Protein AF-A0A0P6WVR8-F1 (afdb_monomer)

Structure (mmCIF, N/CA/C/O backbone):
data_AF-A0A0P6WVR8-F1
#
_entry.id   AF-A0A0P6WVR8-F1
#
loop_
_atom_site.group_PDB
_atom_site.id
_atom_site.type_symbol
_atom_site.label_atom_id
_atom_site.label_alt_id
_atom_site.label_comp_id
_atom_site.label_asym_id
_atom_site.label_entity_id
_atom_site.label_seq_id
_atom_site.pdbx_PDB_ins_code
_atom_site.Cartn_x
_atom_site.Cartn_y
_atom_site.Cartn_z
_atom_site.occupancy
_atom_site.B_iso_or_equiv
_atom_site.auth_seq_id
_atom_site.auth_comp_id
_atom_site.auth_asym_id
_atom_site.auth_atom_id
_atom_site.pdbx_PDB_model_num
ATOM 1 N N . MET A 1 1 ? 15.861 19.101 -26.446 1.00 66.50 1 MET A N 1
ATOM 2 C CA . MET A 1 1 ? 14.927 17.977 -26.201 1.00 66.50 1 MET A CA 1
ATOM 3 C C . MET A 1 1 ? 15.632 16.619 -26.106 1.00 66.50 1 MET A C 1
ATOM 5 O O . MET A 1 1 ? 15.321 15.884 -25.184 1.00 66.50 1 MET A O 1
ATOM 9 N N . LYS A 1 2 ? 16.684 16.350 -26.899 1.00 83.25 2 LYS A N 1
ATOM 10 C CA . LYS A 1 2 ? 17.507 15.113 -26.865 1.00 83.25 2 LYS A CA 1
ATOM 11 C C . LYS A 1 2 ? 17.918 14.560 -25.482 1.00 83.25 2 LYS A C 1
ATOM 13 O O . LYS A 1 2 ? 17.976 13.354 -25.293 1.00 83.25 2 LYS A O 1
ATOM 18 N N . LYS A 1 3 ? 18.203 15.416 -24.489 1.00 87.25 3 LYS A N 1
ATOM 19 C CA . LYS A 1 3 ? 18.540 14.962 -23.120 1.00 87.25 3 LYS A CA 1
ATOM 20 C C . LYS A 1 3 ? 17.350 14.319 -22.396 1.00 87.25 3 LYS A C 1
ATOM 22 O O . LYS A 1 3 ? 17.535 13.345 -21.679 1.00 87.25 3 LYS A O 1
ATOM 27 N N . ILE A 1 4 ? 16.151 14.866 -22.593 1.00 95.12 4 ILE A N 1
ATOM 28 C CA . ILE A 1 4 ? 14.911 14.347 -22.005 1.00 95.12 4 ILE A CA 1
ATOM 29 C C . ILE A 1 4 ? 14.517 13.043 -22.707 1.00 95.12 4 ILE A C 1
ATOM 31 O O . ILE A 1 4 ? 14.154 12.089 -22.035 1.00 95.12 4 ILE A O 1
ATOM 35 N N . GLU A 1 5 ? 14.677 12.963 -24.029 1.00 92.75 5 GLU A N 1
ATOM 36 C CA . GLU A 1 5 ? 14.462 11.724 -24.797 1.00 92.75 5 GLU A CA 1
ATOM 37 C C . GLU A 1 5 ? 15.370 10.588 -24.309 1.00 92.75 5 GLU A C 1
ATOM 39 O O . GLU A 1 5 ? 14.885 9.504 -23.994 1.00 92.75 5 GLU A O 1
ATOM 44 N N . ASN A 1 6 ? 16.670 10.854 -24.146 1.00 95.12 6 ASN A N 1
ATOM 45 C CA . ASN A 1 6 ? 17.611 9.863 -23.622 1.00 95.12 6 ASN A CA 1
ATOM 46 C C . ASN A 1 6 ? 17.285 9.452 -22.177 1.00 95.12 6 ASN A C 1
ATOM 48 O O . ASN A 1 6 ? 17.465 8.291 -21.816 1.00 95.12 6 ASN A O 1
ATOM 52 N N . PHE A 1 7 ? 16.792 10.383 -21.354 1.00 96.12 7 PHE A N 1
ATOM 53 C CA . PHE A 1 7 ? 16.348 10.080 -19.994 1.00 96.12 7 PHE A CA 1
ATOM 54 C C . PHE A 1 7 ? 15.107 9.182 -19.988 1.00 96.12 7 PHE A C 1
ATOM 56 O O . P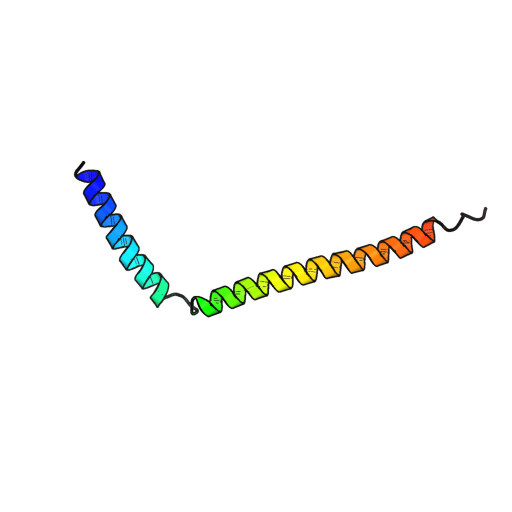HE A 1 7 ? 15.094 8.181 -19.281 1.00 96.12 7 PHE A O 1
ATOM 63 N N . ILE A 1 8 ? 14.091 9.498 -20.797 1.00 97.06 8 ILE A N 1
ATOM 64 C CA . ILE A 1 8 ? 12.875 8.682 -20.918 1.00 97.06 8 ILE A CA 1
ATOM 65 C C . ILE A 1 8 ? 13.230 7.284 -21.427 1.00 97.06 8 ILE A C 1
ATOM 67 O O . ILE A 1 8 ? 12.761 6.296 -20.869 1.00 97.06 8 ILE A O 1
ATOM 71 N N . PHE A 1 9 ? 14.107 7.185 -22.426 1.00 96.81 9 PHE A N 1
ATOM 72 C CA . PHE A 1 9 ? 14.576 5.901 -22.941 1.00 96.81 9 PHE A CA 1
ATOM 73 C C . PHE A 1 9 ? 15.306 5.080 -21.867 1.00 96.81 9 PHE A C 1
ATOM 75 O O . PHE A 1 9 ? 15.019 3.897 -21.684 1.00 96.81 9 PHE A O 1
ATOM 82 N N . GLY A 1 10 ? 16.193 5.720 -21.100 1.00 96.44 10 GLY A N 1
ATOM 83 C CA . GLY A 1 10 ? 16.863 5.093 -19.961 1.00 96.44 10 GLY A CA 1
ATOM 84 C C . GLY A 1 10 ? 15.889 4.652 -18.865 1.00 96.44 10 GLY A C 1
ATOM 85 O O . GLY A 1 10 ? 16.008 3.541 -18.355 1.00 96.44 10 GLY A O 1
ATOM 86 N N . ALA A 1 11 ? 14.889 5.474 -18.542 1.00 97.38 11 ALA A N 1
ATOM 87 C CA . ALA A 1 11 ? 13.855 5.153 -17.562 1.00 97.38 11 ALA A CA 1
ATOM 88 C C . ALA A 1 11 ? 12.967 3.986 -18.021 1.00 97.38 11 ALA A C 1
ATOM 90 O O . ALA A 1 11 ? 12.628 3.127 -17.212 1.00 97.38 11 ALA A O 1
ATOM 91 N N . MET A 1 12 ? 12.636 3.906 -19.314 1.00 97.62 12 MET A N 1
ATOM 92 C CA . MET A 1 12 ? 11.888 2.780 -19.878 1.00 97.62 12 MET A CA 1
ATOM 93 C C . MET A 1 12 ? 12.688 1.477 -19.818 1.00 97.62 12 MET A C 1
ATOM 95 O O . MET A 1 12 ? 12.158 0.464 -19.368 1.00 97.62 12 MET A O 1
ATOM 99 N N . LEU A 1 13 ? 13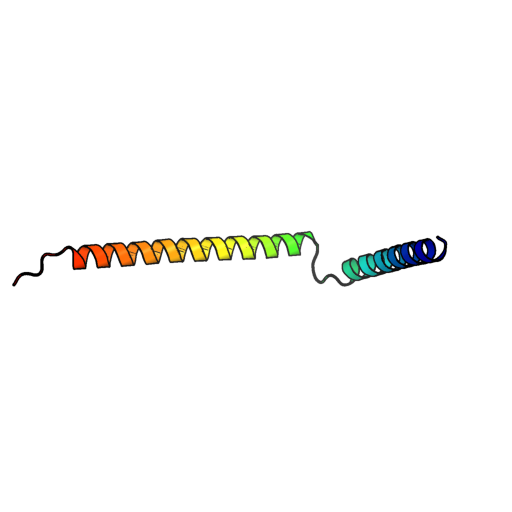.962 1.496 -20.225 1.00 97.38 13 LEU A N 1
ATOM 100 C CA . LEU A 1 13 ? 14.839 0.321 -20.149 1.00 97.38 13 LEU A CA 1
ATOM 101 C C . LEU A 1 13 ? 15.063 -0.129 -18.704 1.00 97.38 13 LEU A C 1
ATOM 103 O O . LEU A 1 13 ? 14.922 -1.311 -18.394 1.00 97.38 13 LEU A O 1
ATOM 107 N N . GLY A 1 14 ? 15.365 0.815 -17.812 1.00 96.44 14 GLY A N 1
ATOM 108 C CA . GLY A 1 14 ? 15.521 0.545 -16.386 1.00 96.44 14 GLY A CA 1
ATOM 109 C C . GLY A 1 14 ? 14.234 0.012 -15.757 1.00 96.44 14 GLY A C 1
ATOM 110 O O . GLY A 1 14 ? 14.284 -0.942 -14.988 1.00 96.44 14 GLY A O 1
ATOM 111 N N . GLY A 1 15 ? 13.079 0.567 -16.131 1.00 96.50 15 GLY A N 1
ATOM 112 C CA . GLY A 1 15 ? 11.767 0.108 -15.683 1.00 96.50 15 GLY A CA 1
ATOM 113 C C . GLY A 1 15 ? 11.429 -1.301 -16.168 1.00 96.50 15 GLY A C 1
ATOM 114 O O . GLY A 1 15 ? 10.942 -2.105 -15.381 1.00 96.50 15 GLY A O 1
ATOM 115 N N . LEU A 1 16 ? 11.740 -1.636 -17.423 1.00 96.88 16 LEU A N 1
ATOM 116 C CA . LEU A 1 16 ? 11.551 -2.982 -17.977 1.00 96.88 16 LEU A CA 1
ATOM 117 C C . LEU A 1 16 ? 12.415 -4.021 -17.258 1.00 96.88 16 LEU A C 1
ATOM 119 O O . LEU A 1 16 ? 11.902 -5.050 -16.820 1.00 96.88 16 LEU A O 1
ATOM 123 N N . ILE A 1 17 ? 13.712 -3.742 -17.101 1.00 96.00 17 ILE A N 1
ATOM 124 C CA . ILE A 1 17 ? 14.640 -4.640 -16.401 1.00 96.00 17 ILE A CA 1
ATOM 125 C C . ILE A 1 17 ? 14.242 -4.760 -14.926 1.00 96.00 17 ILE A C 1
ATOM 127 O O . ILE A 1 17 ? 14.170 -5.866 -14.395 1.00 96.00 17 ILE A O 1
ATOM 131 N N . GLY A 1 18 ? 13.924 -3.639 -14.276 1.00 92.62 18 GLY A N 1
ATOM 132 C CA . GLY A 1 18 ? 13.482 -3.599 -12.885 1.00 92.62 18 GLY A CA 1
ATOM 133 C C . GLY A 1 18 ? 12.181 -4.365 -12.655 1.00 92.62 18 GLY A C 1
ATOM 134 O O . GLY A 1 18 ? 12.096 -5.131 -11.701 1.00 92.62 18 GLY A O 1
ATOM 135 N N . ALA A 1 19 ? 11.197 -4.235 -13.548 1.00 90.06 19 ALA A N 1
ATOM 136 C CA . ALA A 1 19 ? 9.955 -5.001 -13.490 1.00 90.06 19 ALA A CA 1
ATOM 137 C C . ALA A 1 19 ? 10.199 -6.500 -13.715 1.00 90.06 19 ALA A C 1
ATOM 139 O O . ALA A 1 19 ? 9.635 -7.324 -12.998 1.00 90.06 19 ALA A O 1
ATOM 140 N N . GLY A 1 20 ? 11.069 -6.863 -14.662 1.00 89.19 20 GLY A N 1
ATOM 141 C CA . GLY A 1 20 ? 11.458 -8.254 -14.897 1.00 89.19 20 GLY A CA 1
ATOM 142 C C . GLY A 1 20 ? 12.123 -8.886 -13.673 1.00 89.19 20 GLY A C 1
ATOM 143 O O . GLY A 1 20 ? 11.743 -9.979 -13.262 1.00 89.19 20 GLY A O 1
ATOM 144 N N . LEU A 1 21 ? 13.058 -8.170 -13.041 1.00 87.50 21 LEU A N 1
ATOM 145 C CA . LEU A 1 21 ? 13.684 -8.598 -11.790 1.00 87.50 21 LEU A CA 1
ATOM 146 C C . LEU A 1 21 ? 12.676 -8.661 -10.644 1.00 87.50 21 LEU A C 1
ATOM 148 O O . LEU A 1 21 ? 12.686 -9.631 -9.901 1.00 87.50 21 LEU A O 1
ATOM 152 N N . ALA A 1 22 ? 11.781 -7.681 -10.517 1.00 85.75 22 ALA A N 1
ATOM 153 C CA . ALA A 1 22 ? 10.738 -7.700 -9.499 1.00 85.75 22 ALA A CA 1
ATOM 154 C C . ALA A 1 22 ? 9.827 -8.923 -9.650 1.00 85.75 22 ALA A C 1
ATOM 156 O O . ALA A 1 22 ? 9.480 -9.528 -8.650 1.00 85.75 22 ALA A O 1
ATOM 157 N N . ILE A 1 23 ? 9.481 -9.327 -10.875 1.00 83.69 23 ILE A N 1
ATOM 158 C CA . ILE A 1 23 ? 8.684 -10.536 -11.127 1.00 83.69 23 ILE A CA 1
ATOM 159 C C . ILE A 1 23 ? 9.489 -11.810 -10.834 1.00 83.69 23 ILE A C 1
ATOM 161 O O . ILE A 1 23 ? 8.947 -12.741 -10.247 1.00 83.69 23 ILE A O 1
ATOM 165 N N . LEU A 1 24 ? 10.764 -11.862 -11.233 1.00 80.38 24 LEU A N 1
ATOM 166 C CA . LEU A 1 24 ? 11.614 -13.045 -11.058 1.00 80.38 24 LEU A CA 1
ATOM 167 C C . LEU A 1 24 ? 12.005 -13.281 -9.594 1.00 80.38 24 LEU A C 1
ATOM 169 O O . LEU A 1 24 ? 12.123 -14.422 -9.158 1.00 80.38 24 LEU A O 1
ATOM 173 N N . LEU A 1 25 ? 12.231 -12.194 -8.858 1.00 77.12 25 LEU A N 1
ATOM 174 C CA . LEU A 1 25 ? 12.663 -12.205 -7.466 1.00 77.12 25 LEU A CA 1
ATOM 175 C C . LEU A 1 25 ? 11.498 -12.039 -6.484 1.00 77.12 25 LEU A C 1
ATOM 177 O O . LEU A 1 25 ? 11.717 -12.177 -5.280 1.00 77.12 25 LEU A O 1
ATOM 181 N N . ALA A 1 26 ? 10.283 -11.727 -6.960 1.00 76.94 26 ALA A N 1
ATOM 182 C CA . ALA A 1 26 ? 9.107 -11.651 -6.103 1.00 76.94 26 ALA A CA 1
ATOM 183 C C . ALA A 1 26 ? 8.933 -12.998 -5.383 1.00 76.94 26 ALA A C 1
ATOM 185 O O . ALA A 1 26 ? 8.785 -14.030 -6.039 1.00 76.94 26 ALA A O 1
ATOM 186 N N . PRO A 1 27 ? 8.929 -13.003 -4.041 1.00 64.00 27 PRO A N 1
ATOM 187 C CA . PRO A 1 27 ? 8.910 -14.232 -3.253 1.00 64.00 27 PRO A CA 1
ATOM 188 C C . PRO A 1 27 ? 7.598 -15.017 -3.398 1.00 64.00 27 PRO A C 1
ATOM 190 O O . PRO A 1 27 ? 7.557 -16.202 -3.078 1.00 64.00 27 PRO A O 1
ATOM 193 N N . THR A 1 28 ? 6.521 -14.382 -3.878 1.00 67.81 28 THR A N 1
ATOM 194 C CA . THR A 1 28 ? 5.197 -14.994 -4.029 1.00 67.81 28 THR A CA 1
ATOM 195 C C . THR A 1 28 ? 4.499 -14.513 -5.303 1.00 67.81 28 THR A C 1
ATOM 197 O O . THR A 1 28 ? 4.773 -13.430 -5.826 1.00 67.81 28 THR A O 1
ATOM 200 N N . SER A 1 29 ? 3.572 -15.322 -5.830 1.00 73.88 29 SER A N 1
ATOM 201 C CA . SER A 1 29 ? 2.748 -14.902 -6.966 1.00 73.88 29 SER A CA 1
ATOM 202 C C . SER A 1 29 ? 1.936 -13.655 -6.594 1.00 73.88 29 SER A C 1
ATOM 204 O O . SER A 1 29 ? 1.450 -13.535 -5.470 1.00 73.88 29 SER A O 1
ATOM 206 N N . GLY A 1 30 ? 1.701 -12.745 -7.545 1.00 75.88 30 GLY A N 1
ATOM 207 C CA . GLY A 1 30 ? 0.882 -11.551 -7.290 1.00 75.88 30 GLY A CA 1
ATOM 208 C C . GLY A 1 30 ? -0.554 -11.856 -6.834 1.00 75.88 30 GLY A C 1
ATOM 209 O O . GLY A 1 30 ? -1.247 -10.956 -6.372 1.00 75.88 30 GLY A O 1
ATOM 210 N N . LYS A 1 31 ? -1.025 -13.103 -6.966 1.00 77.06 31 LYS A N 1
ATOM 211 C CA . LYS A 1 31 ? -2.275 -13.573 -6.358 1.00 77.06 31 LYS A CA 1
ATOM 212 C C . LYS A 1 31 ? -2.090 -13.844 -4.864 1.00 77.06 31 LYS A C 1
ATOM 214 O O . LYS A 1 31 ? -2.824 -13.285 -4.066 1.00 77.06 31 LYS A O 1
ATOM 219 N N . SER A 1 32 ? -1.062 -14.604 -4.498 1.00 80.88 32 SER A N 1
ATOM 220 C CA . SER A 1 32 ? -0.730 -14.920 -3.105 1.00 80.88 32 SER A CA 1
ATOM 221 C C . SER A 1 32 ? -0.516 -13.667 -2.255 1.00 80.88 32 SER A C 1
ATOM 223 O O . SER A 1 32 ? -1.054 -13.588 -1.160 1.00 80.88 32 SER A O 1
ATOM 225 N N . LEU A 1 33 ? 0.194 -12.661 -2.780 1.00 80.62 33 LEU A N 1
ATOM 226 C CA . LEU A 1 33 ? 0.382 -11.389 -2.074 1.00 80.62 33 LEU A CA 1
ATOM 227 C C . LEU A 1 33 ? -0.947 -10.649 -1.844 1.00 80.62 33 LEU A C 1
ATOM 229 O O . LEU A 1 33 ? -1.155 -10.066 -0.786 1.00 80.62 33 LEU A O 1
ATOM 233 N N . ARG A 1 34 ? -1.858 -10.666 -2.825 1.00 84.50 34 ARG A N 1
ATOM 234 C CA . ARG A 1 34 ? -3.189 -10.057 -2.669 1.00 84.50 34 ARG A CA 1
ATOM 235 C C . ARG A 1 34 ? -4.017 -10.801 -1.631 1.00 84.50 34 ARG A C 1
ATOM 237 O O . ARG A 1 34 ? -4.644 -10.149 -0.807 1.00 84.50 34 ARG A O 1
ATOM 244 N N . ASP A 1 35 ? -3.984 -12.129 -1.662 1.00 88.62 35 ASP A N 1
ATOM 245 C CA . ASP A 1 35 ? -4.703 -12.973 -0.708 1.00 88.62 35 ASP A CA 1
ATOM 246 C C . ASP A 1 35 ? -4.180 -12.743 0.724 1.00 88.62 35 ASP A C 1
ATOM 248 O O . ASP A 1 35 ? -4.968 -12.619 1.658 1.00 88.62 35 ASP A O 1
ATOM 252 N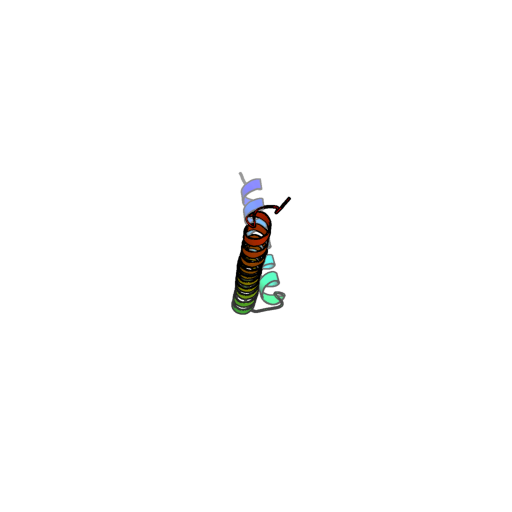 N . GLU A 1 36 ? -2.863 -12.597 0.896 1.00 88.06 36 GLU A N 1
ATOM 253 C CA . GLU A 1 36 ? -2.233 -12.292 2.185 1.00 88.06 36 GLU A CA 1
ATOM 254 C C . GLU A 1 36 ? -2.606 -10.896 2.700 1.00 88.06 36 GLU A C 1
ATOM 256 O O . GLU A 1 36 ? -3.026 -10.755 3.847 1.00 88.06 36 GLU A O 1
ATOM 261 N N . VAL A 1 37 ? -2.520 -9.867 1.846 1.00 89.50 37 VAL A N 1
ATOM 262 C CA . VAL A 1 37 ? -2.925 -8.494 2.195 1.00 89.50 37 VAL A CA 1
ATOM 263 C C . VAL A 1 37 ? -4.405 -8.440 2.566 1.00 89.50 37 VAL A C 1
ATOM 265 O O . VAL A 1 37 ? -4.760 -7.821 3.569 1.00 89.50 37 VAL A O 1
ATOM 268 N N . GLN A 1 38 ? -5.262 -9.102 1.788 1.00 92.62 38 GLN A N 1
ATOM 269 C CA . GLN A 1 38 ? -6.694 -9.175 2.063 1.00 92.62 38 GLN A CA 1
ATOM 270 C C . GLN A 1 38 ? -6.953 -9.851 3.412 1.00 92.62 38 GLN A C 1
ATOM 272 O O . GLN A 1 38 ? -7.668 -9.295 4.242 1.00 92.62 38 GLN A O 1
ATOM 277 N N . GLY A 1 39 ? -6.305 -10.9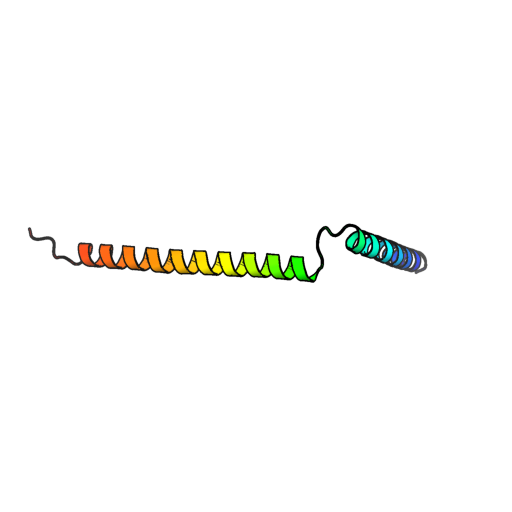91 3.672 1.00 94.94 39 GLY A N 1
ATOM 278 C CA . GLY A 1 39 ? -6.402 -11.681 4.957 1.00 94.94 39 GLY A CA 1
ATOM 279 C C . GLY A 1 39 ? -5.949 -10.808 6.130 1.00 94.94 39 GLY A C 1
ATOM 280 O O . GLY A 1 39 ? -6.615 -10.767 7.162 1.00 94.94 39 GLY A O 1
ATOM 281 N N . TYR A 1 40 ? -4.863 -10.049 5.967 1.00 94.50 40 TYR A N 1
ATOM 282 C CA . TYR A 1 40 ? -4.381 -9.117 6.990 1.00 94.50 40 TYR A CA 1
ATOM 283 C C . TYR A 1 40 ? -5.403 -8.016 7.303 1.00 94.50 40 TYR A C 1
ATOM 285 O O . TYR A 1 40 ? -5.662 -7.715 8.472 1.00 94.50 40 TYR A O 1
ATOM 293 N N . ILE A 1 41 ? -5.999 -7.423 6.264 1.00 95.75 41 ILE A N 1
ATOM 294 C CA . ILE A 1 41 ? -7.027 -6.384 6.404 1.00 95.75 41 ILE A CA 1
ATOM 295 C C . ILE A 1 41 ? -8.265 -6.954 7.100 1.00 95.75 41 ILE A C 1
ATOM 297 O O . ILE A 1 41 ? -8.736 -6.367 8.075 1.00 95.75 41 ILE A O 1
ATOM 301 N N . ASP A 1 42 ? -8.764 -8.101 6.643 1.00 96.75 42 ASP A N 1
ATOM 302 C CA . ASP A 1 42 ? -9.978 -8.716 7.183 1.00 96.75 42 ASP A CA 1
ATOM 303 C C . ASP A 1 42 ? -9.810 -9.097 8.660 1.00 96.75 42 ASP A C 1
ATOM 305 O O . ASP A 1 42 ? -10.687 -8.805 9.480 1.00 96.75 42 ASP A O 1
ATOM 309 N N . ASN A 1 43 ? -8.653 -9.658 9.026 1.00 96.31 43 ASN A N 1
ATOM 310 C CA . ASN A 1 43 ? -8.319 -9.959 10.418 1.00 96.31 43 ASN A CA 1
ATOM 311 C C . ASN A 1 43 ? -8.288 -8.688 11.271 1.00 96.31 43 ASN A C 1
ATOM 313 O O . ASN A 1 43 ? -8.948 -8.629 12.307 1.00 96.31 43 ASN A O 1
ATOM 317 N N . THR A 1 44 ? -7.612 -7.638 10.799 1.00 95.69 44 THR A N 1
ATOM 318 C CA . THR A 1 44 ? -7.516 -6.358 11.520 1.00 95.69 44 THR A CA 1
ATOM 319 C C . THR A 1 44 ? -8.898 -5.742 11.756 1.00 95.69 44 THR A C 1
ATOM 321 O O . THR A 1 44 ? -9.220 -5.299 12.859 1.00 95.69 44 THR A O 1
ATOM 324 N N . VAL A 1 45 ? -9.759 -5.731 10.734 1.00 95.50 45 VAL A N 1
ATOM 325 C CA . VAL A 1 45 ? -11.125 -5.192 10.839 1.00 95.50 45 VAL A CA 1
ATOM 326 C C . VAL A 1 45 ? -11.972 -6.019 11.807 1.00 95.50 45 VAL A C 1
ATOM 328 O O . VAL A 1 45 ? -12.732 -5.453 12.601 1.00 95.50 45 VAL A O 1
ATOM 331 N N . SER A 1 46 ? -11.848 -7.346 11.754 1.00 95.88 46 SER A N 1
ATOM 332 C CA . SER A 1 46 ? -12.533 -8.261 12.668 1.00 95.88 46 SER A CA 1
ATOM 333 C C . SER A 1 46 ? -12.108 -8.021 14.118 1.00 95.88 46 SER A C 1
ATOM 335 O O . SER A 1 46 ? -12.960 -7.853 14.991 1.00 95.88 46 SER A O 1
ATOM 337 N N . GLU A 1 47 ? -10.805 -7.906 14.376 1.00 94.31 47 GLU A N 1
ATOM 338 C CA . GLU A 1 47 ? -10.256 -7.629 15.705 1.00 94.31 47 GLU A CA 1
ATOM 339 C C . GLU A 1 47 ? -10.762 -6.301 16.271 1.00 94.31 47 GLU A C 1
ATOM 341 O O . GLU A 1 47 ? -11.282 -6.270 17.388 1.00 94.31 47 GLU A O 1
ATOM 346 N N . VAL A 1 48 ? -10.704 -5.217 15.490 1.00 94.69 48 VAL A N 1
ATOM 347 C CA . VAL A 1 48 ? -11.194 -3.896 15.918 1.00 94.69 48 VAL A CA 1
ATOM 348 C C . VAL A 1 48 ? -12.690 -3.936 16.232 1.00 94.69 48 VAL A C 1
ATOM 350 O O . VAL A 1 48 ? -13.129 -3.398 17.251 1.00 94.69 48 VAL A O 1
ATOM 353 N N . ARG A 1 49 ? -13.491 -4.597 15.388 1.00 94.19 49 ARG A N 1
ATOM 354 C CA . ARG A 1 49 ? -14.932 -4.761 15.626 1.00 94.19 49 ARG A CA 1
ATOM 355 C C . ARG A 1 49 ? -15.194 -5.526 16.921 1.00 94.19 49 ARG A C 1
ATOM 357 O O . ARG A 1 49 ? -16.025 -5.095 17.719 1.00 94.19 49 ARG A O 1
ATOM 364 N N . ASN A 1 50 ? -14.498 -6.639 17.126 1.00 94.38 50 ASN A N 1
ATOM 365 C CA . ASN A 1 50 ? -14.673 -7.487 18.302 1.00 94.38 50 ASN A CA 1
ATOM 366 C C . ASN A 1 50 ? -14.243 -6.766 19.582 1.00 94.38 50 ASN A C 1
ATOM 368 O O . ASN A 1 50 ? -14.957 -6.836 20.581 1.00 94.38 50 ASN A O 1
ATOM 372 N N . ALA A 1 51 ? -13.135 -6.025 19.543 1.00 93.56 51 ALA A N 1
ATOM 373 C CA . ALA A 1 51 ? -12.693 -5.182 20.648 1.00 93.56 51 ALA A CA 1
ATOM 374 C C . ALA A 1 51 ? -13.722 -4.084 20.965 1.00 93.56 51 ALA A C 1
ATOM 376 O O . ALA A 1 51 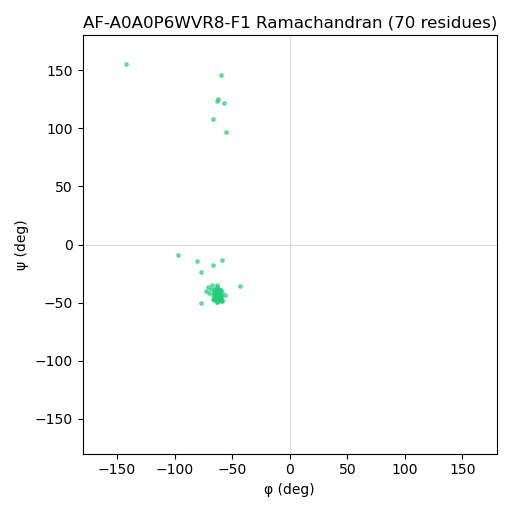? -14.042 -3.848 22.128 1.00 93.56 51 ALA A O 1
ATOM 377 N N . GLY A 1 52 ? -14.306 -3.457 19.938 1.00 92.44 52 GLY A N 1
ATOM 378 C CA . GLY A 1 52 ? -15.370 -2.466 20.108 1.00 92.44 52 GLY A CA 1
ATOM 379 C C . GLY A 1 52 ? -16.635 -3.040 20.755 1.00 92.44 52 GLY A C 1
ATOM 380 O O . GLY A 1 52 ? -17.212 -2.411 21.641 1.00 92.44 52 GLY A O 1
ATOM 381 N N . ILE A 1 53 ? -17.058 -4.244 20.352 1.00 92.50 53 ILE A N 1
ATOM 382 C CA . ILE A 1 53 ? -18.216 -4.931 20.947 1.00 92.50 53 ILE A CA 1
ATOM 383 C C . ILE A 1 53 ? -17.946 -5.279 22.414 1.00 92.50 53 ILE A C 1
ATOM 385 O O . ILE A 1 53 ? -18.786 -4.976 23.260 1.00 92.50 53 ILE A O 1
ATOM 389 N N . GLN A 1 54 ? -16.780 -5.855 22.719 1.00 90.00 54 GLN A N 1
ATOM 390 C CA . GLN A 1 54 ? -16.388 -6.188 24.094 1.00 90.00 54 GLN A CA 1
ATOM 391 C C . GLN A 1 54 ? -16.364 -4.939 24.978 1.00 90.00 54 GLN A C 1
ATOM 393 O O . GLN A 1 54 ? -16.995 -4.908 26.032 1.00 90.00 54 GLN A O 1
ATOM 398 N N . ARG A 1 55 ? -15.740 -3.855 24.502 1.00 88.00 55 ARG A N 1
ATOM 399 C CA . ARG A 1 55 ? -15.680 -2.601 25.257 1.00 88.00 55 ARG A CA 1
ATOM 400 C C . ARG A 1 55 ? -17.062 -1.995 25.489 1.00 88.00 55 ARG A C 1
ATOM 402 O O . ARG A 1 55 ? -17.315 -1.447 26.557 1.00 88.00 55 ARG A O 1
ATOM 409 N N . ARG A 1 56 ? -17.977 -2.104 24.518 1.00 87.25 56 ARG A N 1
ATOM 410 C CA . ARG A 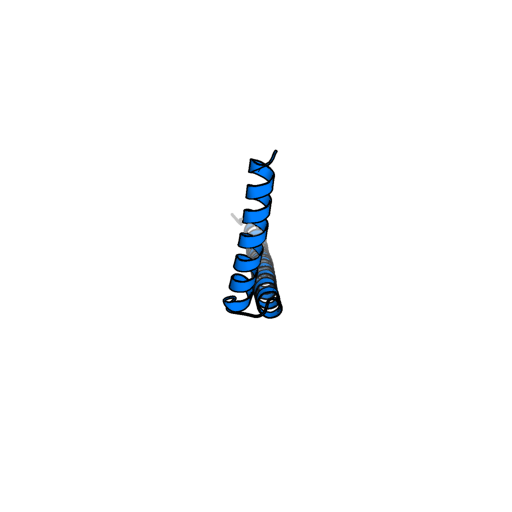1 56 ? -19.361 -1.642 24.689 1.00 87.25 56 ARG A CA 1
ATOM 411 C C . ARG A 1 56 ? -20.082 -2.429 25.783 1.00 87.25 56 ARG A C 1
ATOM 413 O O . ARG A 1 56 ? -20.740 -1.816 26.614 1.00 87.25 56 ARG A O 1
ATOM 420 N N . GLN A 1 57 ? -19.928 -3.752 25.805 1.00 87.88 57 GLN A N 1
ATOM 421 C CA . GLN A 1 57 ? -20.527 -4.601 26.840 1.00 87.88 57 GLN A CA 1
ATOM 422 C C . GLN A 1 57 ? -20.001 -4.246 28.236 1.00 87.88 57 GLN A C 1
ATOM 424 O O . GLN A 1 57 ? -20.784 -4.108 29.171 1.00 87.88 57 GLN A O 1
ATOM 429 N N . GLU A 1 58 ? -18.693 -4.025 28.372 1.00 86.69 58 GLU A N 1
ATOM 430 C CA . GLU A 1 58 ? -18.093 -3.578 29.635 1.00 86.69 58 GLU A CA 1
ATOM 431 C C . GLU A 1 58 ? -18.665 -2.232 30.105 1.00 86.69 58 GLU A C 1
ATOM 433 O O . GLU A 1 58 ? -19.016 -2.079 31.275 1.00 86.69 58 GLU A O 1
ATOM 438 N N . LEU A 1 59 ? -18.805 -1.266 29.192 1.00 88.00 59 LEU A N 1
ATOM 439 C CA . LEU A 1 59 ? -19.355 0.055 29.504 1.00 88.00 59 LEU A CA 1
ATOM 440 C C . LEU A 1 59 ? -20.848 -0.002 29.867 1.00 88.00 59 LEU A C 1
ATOM 442 O O . LEU A 1 59 ? -21.286 0.745 30.736 1.00 88.00 59 LEU A O 1
ATOM 446 N N . GLU A 1 60 ? -21.637 -0.885 29.251 1.00 86.88 60 GLU A N 1
ATOM 447 C CA . GLU A 1 60 ? -23.049 -1.102 29.613 1.00 86.88 60 GLU A CA 1
ATOM 448 C C . GLU A 1 60 ? -23.196 -1.662 31.041 1.00 86.88 60 GLU A C 1
ATOM 450 O O . GLU A 1 60 ? -24.077 -1.233 31.796 1.00 86.88 60 GLU A O 1
ATOM 455 N N . ILE A 1 61 ? -22.296 -2.564 31.447 1.00 85.81 61 ILE A N 1
ATOM 456 C CA . ILE A 1 61 ? -22.242 -3.095 32.816 1.00 85.81 61 ILE A CA 1
ATOM 457 C C . ILE A 1 61 ? -21.868 -1.980 33.803 1.00 85.81 61 ILE A C 1
ATOM 459 O O . ILE A 1 61 ? -22.521 -1.817 34.837 1.00 85.81 61 ILE A O 1
ATOM 463 N N . GLU A 1 62 ? -20.854 -1.173 33.478 1.00 83.69 62 GLU A N 1
ATOM 464 C CA . GLU A 1 62 ? -20.419 -0.054 34.320 1.00 83.69 62 GLU A CA 1
ATOM 465 C C . GLU A 1 62 ? -21.503 1.027 34.454 1.00 83.69 62 GLU A C 1
ATOM 467 O O . GLU A 1 62 ? -21.772 1.503 35.557 1.00 83.69 62 GLU A O 1
ATOM 472 N N . LEU A 1 63 ? -22.199 1.366 33.364 1.00 83.62 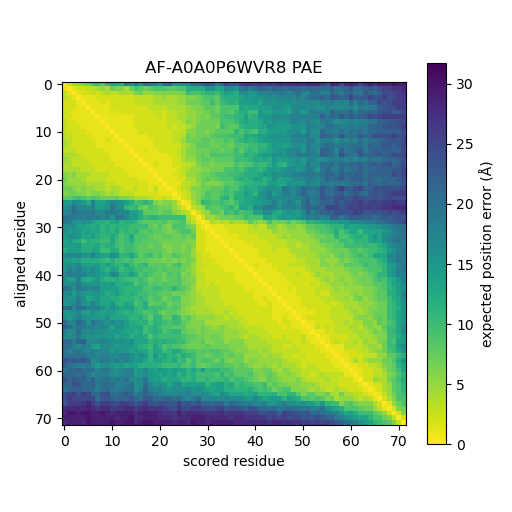63 LEU A N 1
ATOM 473 C CA . LEU A 1 63 ? -23.323 2.305 33.386 1.00 83.62 63 LEU A CA 1
ATOM 474 C C . LEU A 1 63 ? -24.481 1.801 34.246 1.00 83.62 63 LEU A C 1
ATOM 476 O O . LEU A 1 63 ? -25.098 2.598 34.950 1.00 83.62 63 LEU A O 1
ATOM 480 N N . THR A 1 64 ? -24.773 0.499 34.212 1.00 82.12 64 THR A N 1
ATOM 481 C CA . THR A 1 64 ? -25.788 -0.107 35.086 1.00 82.12 64 THR A CA 1
ATOM 482 C C . THR A 1 64 ? -25.396 0.047 36.551 1.00 82.12 64 THR A C 1
ATOM 484 O O . THR A 1 64 ? -26.194 0.538 37.344 1.00 82.12 64 THR A O 1
ATOM 487 N N . ARG A 1 65 ? -24.136 -0.253 36.890 1.00 81.06 65 ARG A N 1
ATOM 488 C CA . ARG A 1 65 ? -23.597 -0.088 38.247 1.00 81.06 65 ARG A CA 1
ATOM 489 C C . ARG A 1 65 ? -23.644 1.364 38.732 1.00 81.06 65 ARG A C 1
ATOM 491 O O . ARG A 1 65 ? -23.920 1.609 39.898 1.00 81.06 65 ARG A O 1
ATOM 498 N N . LEU A 1 66 ? -23.365 2.330 37.858 1.00 79.25 66 LEU A N 1
ATOM 499 C CA . LEU A 1 66 ? -23.411 3.758 38.197 1.00 79.25 66 LEU A CA 1
ATOM 500 C C . LEU A 1 66 ? -24.840 4.319 38.260 1.00 79.25 66 LEU A C 1
ATOM 502 O O . LEU A 1 66 ? -25.065 5.339 38.909 1.00 79.25 66 LEU A O 1
ATOM 506 N N . ARG A 1 67 ? -25.799 3.682 37.577 1.00 75.38 67 ARG A N 1
ATOM 507 C CA . ARG A 1 67 ? -27.229 4.023 37.631 1.00 75.38 67 ARG A CA 1
ATOM 508 C C . ARG A 1 67 ? -27.941 3.460 38.855 1.00 75.38 67 ARG A C 1
ATOM 510 O O . ARG A 1 67 ? -29.052 3.910 39.137 1.00 75.38 67 ARG A O 1
ATOM 517 N N . GLU A 1 68 ? -27.341 2.518 39.577 1.00 73.19 68 GLU A N 1
ATOM 518 C CA . GLU A 1 68 ? -27.861 2.113 40.878 1.00 73.19 68 GLU A CA 1
ATOM 519 C C . GLU A 1 68 ? -27.797 3.316 41.837 1.00 73.19 68 GLU A C 1
ATOM 521 O O . GLU A 1 68 ? -26.733 3.920 42.011 1.00 73.19 68 GLU A O 1
ATOM 526 N N . PRO A 1 69 ? -28.932 3.729 42.433 1.00 62.41 69 PRO A N 1
ATOM 527 C CA . PRO A 1 69 ? -28.946 4.859 43.341 1.00 62.41 69 PRO A CA 1
ATOM 528 C C . PRO A 1 69 ? -28.051 4.529 44.532 1.00 62.41 69 PRO A C 1
ATOM 530 O O . PRO A 1 69 ? -28.239 3.514 45.200 1.00 62.41 69 PRO A O 1
ATOM 533 N N . LYS A 1 70 ? -27.078 5.404 44.798 1.00 58.16 70 LYS A N 1
ATOM 534 C CA . LYS A 1 70 ? -26.260 5.384 46.011 1.00 58.16 70 LYS A CA 1
ATOM 535 C C . LYS A 1 70 ? -27.214 5.438 47.210 1.00 58.16 70 LYS A C 1
ATOM 537 O O . LYS A 1 70 ? -27.684 6.519 47.556 1.00 58.16 70 LYS A O 1
ATOM 542 N N . SER A 1 71 ? -27.549 4.286 47.798 1.00 56.81 71 SER A N 1
ATOM 543 C CA . SER A 1 71 ? -28.299 4.250 49.050 1.00 56.81 71 SER A CA 1
ATOM 544 C C . SER A 1 71 ? -27.387 4.832 50.126 1.00 56.81 71 SER A C 1
ATOM 546 O O . SER A 1 71 ? -26.360 4.235 50.461 1.00 56.81 71 SER A O 1
ATOM 548 N N . SER A 1 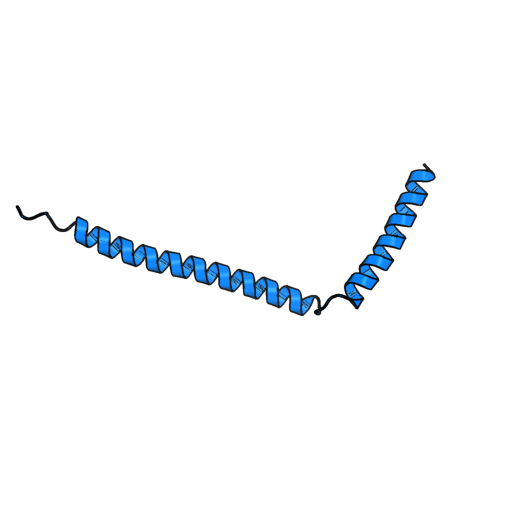72 ? -27.718 6.049 50.562 1.00 47.47 72 SER A N 1
ATOM 549 C CA . SER A 1 72 ? -27.229 6.637 51.811 1.00 47.47 72 SER A CA 1
ATOM 550 C C . SER A 1 72 ? -27.530 5.747 53.006 1.00 47.47 72 SER A C 1
ATOM 552 O O . SER A 1 72 ? -28.565 5.045 52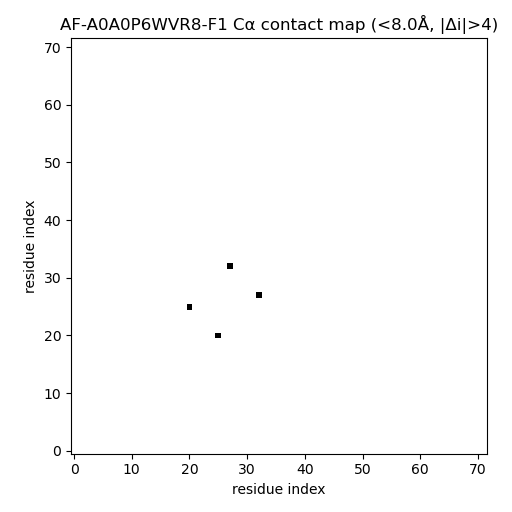.969 1.00 47.47 72 SER A O 1
#

Sequence (72 aa):
MKKIENFIFGAMLGGLIGAGLAILLAPTSGKSLRDEVQGYIDNTVSEVRNAGIQRRQELEIELTRLREPKSS

Foldseek 3Di:
DVVVVVVVVVVVVCVVVVVVCCCVVVPDDPVVVVVVVVVVVVVVVVVVVVVVVVVVVVVVVVVVVVPPPPDD

Secondary structure (DSSP, 8-state):
-HHHHHHHHHHHHHHHHHHHHHHHH-SS-HHHHHHHHHHHHHHHHHHHHHHHHHHHHHHHHHHHHHHS----

InterPro domains:
  IPR024623 Uncharacterised protein family YtxH [PF12732] (9-48)

Organism: NCBI:txid1134406

pLDDT: mean 86.34, std 10.97, range [47.47, 97.62]

Radius of gyration: 27.92 Å; Cα contacts (8 Å, |Δi|>4): 2; chains: 1; bounding box: 48×33×79 Å

Mean predicted aligned error: 10.86 Å

Solvent-accessible surface area (backbone atoms only — not comparable to full-atom values): 4134 Å² total; per-residue (Å²): 111,70,70,58,53,53,47,51,52,49,50,50,52,51,47,52,54,49,51,51,48,48,64,74,66,43,92,58,57,80,61,56,53,49,54,50,55,48,50,53,50,54,50,51,53,51,50,53,51,50,53,52,54,54,52,48,52,54,50,54,53,51,51,51,63,70,66,50,76,82,79,126